Protein AF-A0AAW0K213-F1 (afdb_monomer_lite)

InterPro domains:
  IPR000217 Tubulin [PTHR11588] (33-107)
  IPR002453 Beta tubulin [PR01163] (53-64)
  IPR002453 Beta tubulin [PR01163] (73-91)
  IPR003008 Tubulin/FtsZ, GTPase domain [PF00091] (4-107)
  IPR003008 Tubulin/FtsZ, GTPase domain [SM00864] (2-154)
  IPR036525 Tubulin/FtsZ, GTPase domain superfamily [G3DSA:3.40.50.1440] (1-109)
  IPR036525 Tubulin/FtsZ, GTPase domain superfamily [G3DSA:3.40.50.1440] (110-154)
  IPR036525 Tubulin/FtsZ, GTPase domain superfamily [SSF52490] (1-154)

Sequence (154 aa):
MRETVYIQAGQYGNQIDAKFWEVISGEHSIDPTEPGTMDSVRSGPFDQIFRLDNFVLGQSGAGNNWGKGHYTEGAELIDSVLDVVRKEAESCDCLQGFELTHFLGGGLCMVPSPKVSGTVAEPYNATLSVHPSIQLFEKTDETYCIDNEALYDI

Structure (mmCIF, N/CA/C/O backbone):
data_AF-A0AAW0K213-F1
#
_entry.id   AF-A0AAW0K213-F1
#
loop_
_atom_site.group_PDB
_atom_site.id
_atom_site.type_symbol
_atom_site.label_atom_id
_atom_site.label_alt_id
_atom_site.label_comp_id
_atom_site.label_asym_id
_atom_site.label_entity_id
_atom_site.label_seq_id
_atom_site.pdbx_PDB_ins_code
_atom_site.Cartn_x
_atom_site.Cartn_y
_atom_site.Cartn_z
_atom_site.occupancy
_atom_site.B_iso_or_equiv
_atom_site.auth_seq_id
_atom_site.auth_comp_id
_atom_site.auth_asym_id
_atom_site.auth_atom_id
_atom_site.pdbx_PDB_model_num
ATOM 1 N N . MET A 1 1 ? -12.937 -5.127 20.761 1.00 74.25 1 MET A N 1
ATOM 2 C CA . MET A 1 1 ? -13.713 -6.017 19.872 1.00 74.25 1 MET A CA 1
ATOM 3 C C . MET A 1 1 ? -12.668 -6.909 19.219 1.00 74.25 1 MET A C 1
ATOM 5 O O . MET A 1 1 ? -11.785 -7.313 19.959 1.00 74.25 1 MET A O 1
ATOM 9 N N . ARG A 1 2 ? -12.722 -7.267 17.939 1.00 88.50 2 ARG A N 1
ATOM 10 C CA . ARG A 1 2 ? -11.541 -7.750 17.210 1.00 88.50 2 ARG A CA 1
ATOM 11 C C . ARG A 1 2 ? -11.411 -6.847 15.999 1.00 88.50 2 ARG A C 1
ATOM 13 O O . ARG A 1 2 ? -12.329 -6.821 15.186 1.00 88.50 2 ARG A O 1
ATOM 20 N N . GLU A 1 3 ? -10.346 -6.065 15.943 1.00 91.38 3 GLU A N 1
ATOM 21 C CA . GLU A 1 3 ? -10.195 -4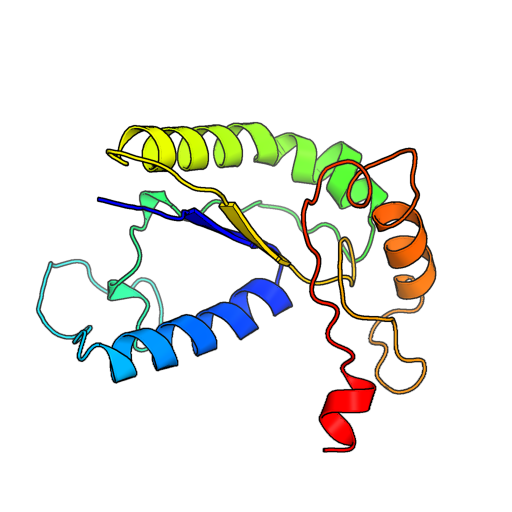.982 14.977 1.00 91.38 3 GLU A CA 1
ATOM 22 C C . GLU A 1 3 ? -9.043 -5.268 14.002 1.00 91.38 3 GLU A C 1
ATOM 24 O O . GLU A 1 3 ? -8.022 -5.844 14.381 1.00 91.38 3 GLU A O 1
ATOM 29 N N . THR A 1 4 ? -9.208 -4.864 12.741 1.00 91.19 4 THR A N 1
ATOM 30 C CA . THR A 1 4 ? -8.179 -4.942 11.690 1.00 91.19 4 THR A CA 1
ATOM 31 C C . THR A 1 4 ? -8.025 -3.563 11.066 1.00 91.19 4 THR A C 1
ATOM 33 O O . THR A 1 4 ? -9.025 -2.905 10.779 1.00 91.19 4 THR A O 1
ATOM 36 N N . VAL A 1 5 ? -6.783 -3.119 10.868 1.00 90.38 5 VAL A N 1
ATOM 37 C CA . VAL A 1 5 ? -6.479 -1.820 10.252 1.00 90.38 5 VAL A CA 1
ATOM 38 C C . VAL A 1 5 ? -6.125 -2.030 8.780 1.00 90.38 5 VAL A C 1
ATOM 40 O O . VAL A 1 5 ? -5.193 -2.769 8.469 1.00 90.38 5 VAL A O 1
ATOM 43 N N . TYR A 1 6 ? -6.856 -1.361 7.886 1.00 89.12 6 TYR A N 1
ATOM 44 C CA . TYR A 1 6 ? -6.587 -1.356 6.446 1.00 89.12 6 TYR A CA 1
ATOM 45 C C . TYR A 1 6 ? -5.619 -0.234 6.071 1.00 89.12 6 TYR A C 1
ATOM 47 O O . TYR A 1 6 ? -5.811 0.921 6.451 1.00 89.12 6 TYR A O 1
ATOM 55 N N . ILE A 1 7 ? -4.599 -0.570 5.288 1.00 88.00 7 ILE A N 1
ATOM 56 C CA . ILE A 1 7 ? -3.599 0.350 4.750 1.00 88.00 7 ILE A CA 1
ATOM 57 C C . ILE A 1 7 ? -3.663 0.274 3.226 1.00 88.00 7 ILE A C 1
ATOM 59 O O . ILE A 1 7 ? -3.664 -0.807 2.644 1.00 88.00 7 ILE A O 1
ATOM 63 N N . GLN A 1 8 ? -3.689 1.437 2.581 1.00 84.56 8 GLN A N 1
ATOM 64 C CA . GLN A 1 8 ? -3.838 1.564 1.133 1.00 84.56 8 GLN A CA 1
ATOM 65 C C . GLN A 1 8 ? -2.634 2.311 0.578 1.00 84.56 8 GLN A C 1
ATOM 67 O O . GLN A 1 8 ? -2.241 3.350 1.119 1.00 84.56 8 GLN A O 1
ATOM 72 N N . ALA A 1 9 ? -2.023 1.789 -0.483 1.00 81.44 9 ALA A N 1
ATOM 73 C CA . ALA A 1 9 ? -0.874 2.437 -1.097 1.00 81.44 9 ALA A CA 1
ATOM 74 C C . ALA A 1 9 ? -0.888 2.377 -2.629 1.00 81.44 9 ALA A C 1
ATOM 76 O O . ALA A 1 9 ? -1.050 1.334 -3.265 1.00 81.44 9 ALA A O 1
ATOM 77 N N . GLY A 1 10 ? -0.582 3.526 -3.234 1.00 79.00 10 GLY A N 1
ATOM 78 C CA . GLY A 1 10 ? -0.417 3.668 -4.676 1.00 79.00 10 GLY A CA 1
ATOM 79 C C . GLY A 1 10 ? -1.728 3.869 -5.436 1.00 79.00 10 GLY A C 1
ATOM 80 O O . GLY A 1 10 ? -2.825 3.673 -4.927 1.00 79.00 10 GLY A O 1
ATOM 81 N N . GLN A 1 11 ? -1.602 4.284 -6.698 1.00 76.38 11 GLN A N 1
ATOM 82 C CA . GLN A 1 11 ? -2.740 4.717 -7.513 1.00 76.38 11 GLN A CA 1
ATOM 83 C C . GLN A 1 11 ? -3.802 3.626 -7.689 1.00 76.38 11 GLN A C 1
ATOM 85 O O . GLN A 1 11 ? -4.982 3.883 -7.477 1.00 76.38 11 GLN A O 1
ATOM 90 N N . TYR A 1 12 ? -3.393 2.423 -8.091 1.00 75.62 12 TYR A N 1
ATOM 91 C CA . TYR A 1 12 ? -4.337 1.339 -8.363 1.00 75.62 12 TYR A CA 1
ATOM 92 C C . TYR A 1 12 ? -4.854 0.680 -7.079 1.00 75.62 12 TYR A C 1
ATOM 94 O O . TYR A 1 12 ? -6.017 0.299 -7.052 1.00 75.62 12 TYR A O 1
ATOM 102 N N . GLY A 1 13 ? -4.039 0.606 -6.015 1.00 73.12 13 GLY A N 1
ATOM 103 C CA . GLY A 1 13 ? -4.493 0.135 -4.700 1.00 73.12 13 GLY A CA 1
ATOM 104 C C . GLY A 1 13 ? -5.648 0.994 -4.190 1.00 73.12 13 GLY A C 1
ATOM 105 O O . GLY A 1 13 ? -6.743 0.490 -3.972 1.00 73.12 13 GLY A O 1
ATOM 106 N N . ASN A 1 14 ? -5.459 2.317 -4.200 1.00 79.56 14 ASN A N 1
ATOM 107 C CA . ASN A 1 14 ? -6.498 3.266 -3.801 1.00 79.56 14 ASN A CA 1
ATOM 108 C C . ASN A 1 14 ? -7.776 3.163 -4.662 1.00 79.56 14 ASN A C 1
ATOM 110 O O . ASN A 1 14 ? -8.874 3.381 -4.162 1.00 79.56 14 ASN A O 1
ATOM 114 N N . GLN A 1 15 ? -7.666 2.846 -5.960 1.00 78.56 15 GLN A N 1
ATOM 115 C CA . GLN A 1 15 ? -8.837 2.680 -6.836 1.00 78.56 15 GLN A CA 1
ATOM 116 C C . GLN A 1 15 ? -9.624 1.400 -6.541 1.00 78.56 15 GLN A C 1
ATOM 118 O O . GLN A 1 15 ? -10.855 1.432 -6.540 1.00 78.56 15 GLN A O 1
ATOM 123 N N . ILE A 1 16 ? -8.924 0.286 -6.311 1.00 80.44 16 ILE A N 1
ATOM 124 C CA . ILE A 1 16 ? -9.544 -0.986 -5.923 1.00 80.44 16 ILE A CA 1
ATOM 125 C C . ILE A 1 16 ? -10.234 -0.811 -4.575 1.00 80.44 16 ILE A C 1
ATOM 127 O O . ILE A 1 16 ? -11.411 -1.145 -4.436 1.00 80.44 16 ILE A O 1
ATOM 131 N N . ASP A 1 17 ? -9.543 -0.202 -3.617 1.00 80.38 17 ASP A N 1
ATOM 132 C CA . ASP A 1 17 ? -10.083 -0.031 -2.280 1.00 80.38 17 ASP A CA 1
ATOM 133 C C . ASP A 1 17 ? -11.272 0.930 -2.230 1.00 80.38 17 ASP A C 1
ATOM 135 O O . ASP A 1 17 ? -12.203 0.720 -1.456 1.00 80.38 17 ASP A O 1
ATOM 139 N N . ALA A 1 18 ? -11.298 1.962 -3.078 1.00 80.88 18 ALA A N 1
ATOM 140 C CA . ALA A 1 18 ? -12.467 2.830 -3.194 1.00 80.88 18 ALA A CA 1
ATOM 141 C C . ALA A 1 18 ? -13.729 2.028 -3.563 1.00 80.88 18 ALA A C 1
ATOM 143 O O . ALA A 1 18 ? -14.811 2.296 -3.041 1.00 80.88 18 ALA A O 1
ATOM 144 N N . LYS A 1 19 ? -13.592 1.013 -4.428 1.00 81.50 19 LYS A N 1
ATOM 145 C CA . LYS A 1 19 ? -14.689 0.099 -4.778 1.00 81.50 19 LYS A CA 1
ATOM 146 C C . LYS A 1 19 ? -14.972 -0.935 -3.700 1.00 81.50 19 LYS A C 1
ATOM 148 O O . LYS A 1 19 ? -16.137 -1.229 -3.452 1.00 81.50 19 LYS A O 1
ATOM 153 N N . PHE A 1 20 ? -13.943 -1.444 -3.037 1.00 84.81 20 PHE A N 1
ATOM 154 C CA . PHE A 1 20 ? -14.097 -2.342 -1.898 1.00 84.81 20 PHE A CA 1
ATOM 155 C C . PHE A 1 20 ? -14.941 -1.707 -0.783 1.00 84.81 20 PHE A C 1
ATOM 157 O O . PHE A 1 20 ? -15.933 -2.291 -0.348 1.00 84.81 20 PHE A O 1
ATOM 164 N N . TRP A 1 21 ? -14.614 -0.477 -0.383 1.00 82.56 21 TRP A N 1
ATOM 165 C CA . TRP A 1 21 ? -15.351 0.232 0.662 1.00 82.56 21 TRP A CA 1
ATOM 166 C C . TRP A 1 21 ? -16.769 0.620 0.247 1.00 82.56 21 TRP A C 1
ATOM 168 O O . TRP A 1 21 ? -17.664 0.600 1.089 1.00 82.56 21 TRP A O 1
ATOM 178 N N . GLU A 1 22 ? -17.008 0.916 -1.033 1.00 81.19 22 GLU A N 1
ATOM 179 C CA . GLU A 1 22 ? -18.361 1.102 -1.578 1.00 81.19 22 GLU A CA 1
ATOM 180 C C . GLU A 1 22 ? -19.212 -0.169 -1.409 1.00 81.19 22 GLU A C 1
ATOM 182 O O . GLU A 1 22 ? -20.347 -0.094 -0.935 1.00 81.19 22 GLU A O 1
ATOM 187 N N . VAL A 1 23 ? -18.654 -1.342 -1.728 1.00 83.88 23 VAL A N 1
ATOM 188 C CA . VAL A 1 23 ? -19.353 -2.630 -1.586 1.00 83.88 23 VAL A CA 1
ATOM 189 C C . VAL A 1 23 ? -19.617 -2.954 -0.117 1.00 83.88 23 VAL A C 1
ATOM 191 O O . VAL A 1 23 ? -20.763 -3.214 0.243 1.00 83.88 23 VAL A O 1
ATOM 194 N N . ILE A 1 24 ? -18.600 -2.867 0.747 1.00 83.31 24 ILE A N 1
ATOM 195 C CA . ILE A 1 24 ? -18.751 -3.159 2.182 1.00 83.31 24 ILE A CA 1
ATOM 196 C C . ILE A 1 24 ? -19.759 -2.225 2.847 1.00 83.31 24 ILE A C 1
ATOM 198 O O . ILE A 1 24 ? -20.585 -2.686 3.639 1.00 83.31 24 ILE A O 1
ATOM 202 N N . SER A 1 25 ? -19.711 -0.929 2.526 1.00 81.31 25 SER A N 1
ATOM 203 C CA . SER A 1 25 ? -20.659 0.047 3.071 1.00 81.31 25 SER A CA 1
ATOM 204 C C . SER A 1 25 ? -22.088 -0.302 2.659 1.00 81.31 25 SER A C 1
ATOM 206 O O . SER A 1 25 ? -22.990 -0.281 3.496 1.00 81.31 25 SER A O 1
ATOM 208 N N . GLY A 1 26 ? -22.289 -0.712 1.402 1.00 79.56 26 GLY A N 1
ATOM 209 C CA . GLY A 1 26 ? -23.574 -1.208 0.913 1.00 79.56 26 GLY A CA 1
ATOM 210 C C . GLY A 1 26 ? -24.048 -2.478 1.629 1.00 79.56 26 GLY A C 1
ATOM 211 O O . GLY A 1 26 ? -25.201 -2.544 2.052 1.00 79.56 26 GLY A O 1
ATOM 212 N N . GLU A 1 27 ? -23.169 -3.465 1.819 1.00 83.38 27 GLU A N 1
ATOM 213 C CA . GLU A 1 27 ? -23.491 -4.727 2.507 1.00 83.38 27 GLU A CA 1
ATOM 214 C C . GLU A 1 27 ? -23.904 -4.515 3.967 1.00 83.38 27 GLU A C 1
ATOM 216 O O . GLU A 1 27 ? -24.823 -5.170 4.462 1.00 83.38 27 GLU A O 1
ATOM 221 N N . HIS A 1 28 ? -23.261 -3.566 4.647 1.00 80.94 28 HIS A N 1
ATOM 222 C CA . HIS A 1 28 ? -23.508 -3.269 6.057 1.00 80.94 28 HIS A CA 1
ATOM 223 C C . HIS A 1 28 ? -24.533 -2.149 6.268 1.00 80.94 28 HIS A C 1
ATOM 225 O O . HIS A 1 28 ? -24.796 -1.776 7.410 1.00 80.94 28 HIS A O 1
ATOM 231 N N . SER A 1 29 ? -25.147 -1.639 5.191 1.00 79.25 29 SER A N 1
ATOM 232 C CA . SER A 1 29 ? -26.117 -0.533 5.233 1.00 79.25 29 SER A CA 1
ATOM 233 C C . SER A 1 29 ? -25.568 0.730 5.917 1.00 79.25 29 SER A C 1
ATOM 235 O O . SER A 1 29 ? -26.280 1.407 6.657 1.00 79.25 29 SER A O 1
ATOM 237 N N . ILE A 1 30 ? -24.290 1.036 5.678 1.00 74.88 30 ILE A N 1
ATOM 238 C CA . ILE A 1 30 ? -23.636 2.264 6.133 1.00 74.88 30 ILE A CA 1
ATOM 239 C C . ILE A 1 30 ? -23.969 3.362 5.122 1.00 74.88 30 ILE A C 1
ATOM 241 O O . ILE A 1 30 ? -23.515 3.323 3.978 1.00 74.88 30 ILE A O 1
ATOM 245 N N . ASP A 1 31 ? -24.787 4.327 5.539 1.00 64.56 31 ASP A N 1
ATOM 246 C CA . ASP A 1 31 ? -25.190 5.452 4.698 1.00 64.56 31 ASP A CA 1
ATOM 247 C C . ASP A 1 31 ? -24.161 6.596 4.801 1.00 64.56 31 ASP A C 1
ATOM 249 O O . ASP A 1 31 ? -23.989 7.162 5.884 1.00 64.56 31 ASP A O 1
ATOM 253 N N . PRO A 1 32 ? -23.477 6.975 3.704 1.00 59.84 32 PRO A N 1
ATOM 254 C CA . PRO A 1 32 ? -22.562 8.115 3.696 1.00 59.84 32 PRO A CA 1
ATOM 255 C C . PRO A 1 32 ? -23.279 9.472 3.805 1.00 59.84 32 PRO A C 1
ATOM 257 O O . PRO A 1 32 ? -22.602 10.492 3.890 1.00 59.84 32 PRO A O 1
ATOM 260 N N . THR A 1 33 ? -24.618 9.521 3.756 1.00 54.00 33 THR A N 1
ATOM 261 C CA . THR A 1 33 ? -25.401 10.769 3.719 1.00 54.00 33 THR A CA 1
ATOM 262 C C . THR A 1 33 ? -25.956 11.242 5.067 1.00 54.00 33 THR A C 1
ATOM 264 O O . THR A 1 33 ? -26.621 12.283 5.108 1.00 54.00 33 THR A O 1
ATOM 267 N N . GLU A 1 34 ? -25.640 10.577 6.186 1.00 49.47 34 GLU A N 1
ATOM 268 C CA . GLU A 1 34 ? -25.935 11.142 7.510 1.00 49.47 34 GLU A CA 1
ATOM 269 C C . GLU A 1 34 ? -24.867 12.178 7.933 1.00 49.47 34 GLU A C 1
ATOM 271 O O . GLU A 1 34 ? -23.672 11.880 7.932 1.00 49.47 34 GLU A O 1
ATOM 276 N N . PRO A 1 35 ? -25.239 13.428 8.282 1.00 46.97 35 PRO A N 1
ATOM 277 C CA . PRO A 1 35 ? -24.328 14.561 8.169 1.00 46.97 35 PRO A CA 1
ATOM 278 C C . PRO A 1 35 ? -23.491 14.763 9.436 1.00 46.97 35 PRO A C 1
ATOM 280 O O . PRO A 1 35 ? -23.997 15.196 10.473 1.00 46.97 35 PRO A O 1
ATOM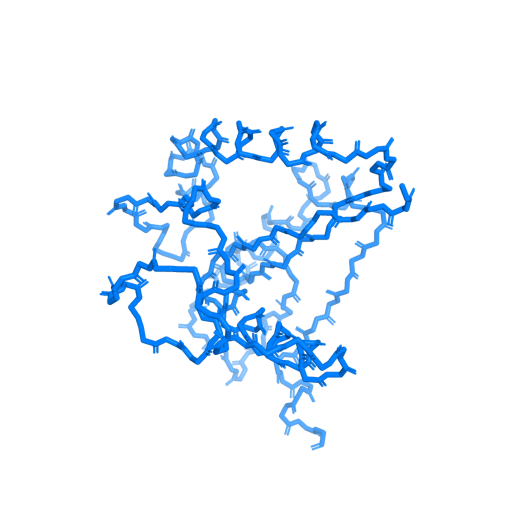 283 N N . GLY A 1 36 ? -22.180 14.571 9.314 1.00 40.50 36 GLY A N 1
ATOM 284 C CA . GLY A 1 36 ? -21.173 15.289 10.090 1.00 40.50 36 GLY A CA 1
ATOM 285 C C . GLY A 1 36 ? -20.460 16.267 9.161 1.00 40.50 36 GLY A C 1
ATOM 286 O O . GLY A 1 36 ? -19.624 15.864 8.366 1.00 40.50 36 GLY A O 1
ATOM 287 N N . THR A 1 37 ? -20.842 17.541 9.216 1.00 47.31 37 THR A N 1
ATOM 288 C CA . THR A 1 37 ? -20.337 18.663 8.412 1.00 47.31 37 THR A CA 1
ATOM 289 C C . THR A 1 37 ? -18.845 18.571 8.065 1.00 47.31 37 THR A C 1
ATOM 291 O O . THR A 1 37 ? -18.021 18.732 8.958 1.00 47.31 37 THR A O 1
ATOM 294 N N . MET A 1 38 ? -18.500 18.452 6.777 1.00 40.44 38 MET A N 1
ATOM 295 C CA . MET A 1 38 ? -17.400 19.206 6.158 1.00 40.44 38 MET A CA 1
ATOM 296 C C . MET A 1 38 ? -17.507 19.173 4.626 1.00 40.44 38 MET A C 1
ATOM 298 O O . MET A 1 38 ? -17.363 18.147 3.968 1.00 40.44 38 MET A O 1
ATOM 302 N N . ASP A 1 39 ? -17.798 20.350 4.077 1.00 34.97 39 ASP A N 1
ATOM 303 C CA . ASP A 1 39 ? -17.973 20.630 2.660 1.00 34.97 39 ASP A CA 1
ATOM 304 C C . ASP A 1 39 ? -16.741 20.274 1.804 1.00 34.97 39 ASP A C 1
ATOM 306 O O . ASP A 1 39 ? -15.635 20.769 2.011 1.00 34.97 39 ASP A O 1
ATOM 310 N N . SER A 1 40 ? -17.008 19.549 0.714 1.00 44.53 40 SER A N 1
ATOM 311 C CA . SER A 1 40 ? -16.367 19.744 -0.597 1.00 44.53 40 SER A CA 1
ATOM 312 C C . SER A 1 40 ? -14.866 19.440 -0.757 1.00 44.53 40 SER A C 1
ATOM 314 O O . SER A 1 40 ? -14.177 20.155 -1.496 1.00 44.53 40 SER A O 1
ATOM 316 N N . VAL A 1 41 ? -14.358 18.335 -0.195 1.00 44.38 41 VAL A N 1
ATOM 317 C CA . VAL A 1 41 ? -13.020 17.808 -0.542 1.00 44.38 41 VAL A CA 1
ATOM 318 C C . VAL A 1 41 ? -13.022 16.265 -0.637 1.00 44.38 41 VAL A C 1
ATOM 320 O O . VAL A 1 41 ? -12.838 15.616 0.376 1.00 44.38 41 VAL A O 1
ATOM 323 N N . ARG A 1 42 ? -13.198 15.599 -1.792 1.00 52.22 42 ARG A N 1
ATOM 324 C CA . ARG A 1 42 ? -13.478 16.089 -3.156 1.00 52.22 42 ARG A CA 1
ATOM 325 C C . ARG A 1 42 ? -13.832 14.907 -4.100 1.00 52.22 42 ARG A C 1
ATOM 327 O O . ARG A 1 42 ? -12.980 14.376 -4.804 1.00 52.22 42 ARG A O 1
ATOM 334 N N . SER A 1 43 ? -15.137 14.644 -4.219 1.00 50.72 43 SER A N 1
ATOM 335 C CA . SER A 1 43 ? -15.849 14.001 -5.349 1.00 50.72 43 SER A CA 1
ATOM 336 C C . SER A 1 43 ? -15.836 12.466 -5.536 1.00 50.72 43 SER A C 1
ATOM 338 O O . SER A 1 43 ? -15.891 12.002 -6.674 1.00 50.72 43 SER A O 1
ATOM 340 N N . GLY A 1 44 ? -15.910 11.682 -4.457 1.00 55.59 44 GLY A N 1
ATOM 341 C CA . GLY A 1 44 ? -16.454 10.311 -4.450 1.00 55.59 44 GLY A CA 1
ATOM 342 C C . GLY A 1 44 ? -17.739 10.176 -3.600 1.00 55.59 44 GLY A C 1
ATOM 343 O O . GLY A 1 44 ? -17.902 10.928 -2.639 1.00 55.59 44 GLY A O 1
ATOM 344 N N . PRO A 1 45 ? -18.669 9.243 -3.908 1.00 56.88 45 PRO A N 1
ATOM 345 C CA . PRO A 1 45 ? -19.911 9.055 -3.140 1.00 56.88 45 PRO A CA 1
ATOM 346 C C . PRO A 1 45 ? -19.704 8.558 -1.695 1.00 56.88 45 PRO A C 1
ATOM 348 O O . PRO A 1 45 ? -20.629 8.655 -0.896 1.00 56.88 45 PRO A O 1
ATOM 351 N N . PHE A 1 46 ? -18.503 8.077 -1.347 1.00 60.56 46 PHE A N 1
ATOM 352 C CA . PHE A 1 46 ? -18.169 7.514 -0.029 1.00 60.56 46 PHE A CA 1
ATOM 353 C C . PHE A 1 46 ? -16.990 8.216 0.670 1.00 60.56 46 PHE A C 1
ATOM 355 O O . PHE A 1 46 ? -16.564 7.780 1.736 1.00 60.56 46 PHE A O 1
A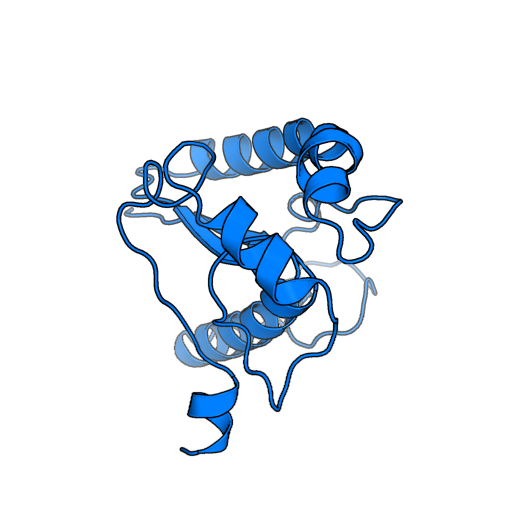TOM 362 N N . ASP A 1 47 ? -16.489 9.334 0.130 1.00 56.50 47 ASP A N 1
ATOM 363 C CA . ASP A 1 47 ? -15.345 10.063 0.713 1.00 56.50 47 ASP A CA 1
ATOM 364 C C . ASP A 1 47 ? -15.636 10.590 2.131 1.00 56.50 47 ASP A C 1
ATOM 366 O O . ASP A 1 47 ? -14.714 10.810 2.910 1.00 56.50 47 ASP A O 1
ATOM 370 N N . GLN A 1 48 ? -16.915 10.768 2.481 1.00 61.25 48 GLN A N 1
ATOM 371 C CA . GLN A 1 48 ? -17.356 11.257 3.795 1.00 61.25 48 GLN A CA 1
ATOM 372 C C . GLN A 1 48 ? -17.208 10.218 4.918 1.00 61.25 48 GLN A C 1
ATOM 374 O O . GLN A 1 48 ? -17.291 10.575 6.089 1.00 61.25 48 GLN A O 1
ATOM 379 N N . ILE A 1 49 ? -16.975 8.944 4.581 1.00 72.50 49 ILE A N 1
ATOM 380 C CA . ILE A 1 49 ? -16.767 7.872 5.567 1.00 72.50 49 ILE A CA 1
ATOM 381 C C . ILE A 1 49 ? -15.338 7.919 6.131 1.00 72.50 49 ILE A C 1
ATOM 383 O O . ILE A 1 49 ? -15.093 7.502 7.265 1.00 72.50 49 ILE A O 1
ATOM 387 N N . PHE A 1 50 ? -14.382 8.449 5.367 1.00 78.69 50 PHE A N 1
ATOM 388 C CA . PHE A 1 50 ? -12.977 8.445 5.755 1.00 78.69 50 PHE A CA 1
ATOM 389 C C . PHE A 1 50 ? -12.602 9.678 6.574 1.00 78.69 50 PHE A C 1
ATOM 391 O O . PHE A 1 50 ? -12.939 10.815 6.241 1.00 78.69 50 PHE A O 1
ATOM 398 N N . ARG A 1 51 ? -11.821 9.463 7.637 1.00 79.56 51 ARG A N 1
ATOM 399 C CA . ARG A 1 51 ? -11.218 10.560 8.399 1.00 79.56 51 ARG A CA 1
ATOM 400 C C . ARG A 1 51 ? -10.123 11.217 7.566 1.00 79.56 51 ARG A C 1
ATOM 402 O O . ARG A 1 51 ? -9.181 10.550 7.145 1.00 79.56 51 ARG A O 1
ATOM 409 N N . LEU A 1 52 ? -10.214 12.536 7.395 1.00 79.44 52 LEU A N 1
ATOM 410 C CA . LEU A 1 52 ? -9.219 13.319 6.654 1.00 79.44 52 LEU A CA 1
ATOM 411 C C . LEU A 1 52 ? -7.807 13.200 7.248 1.00 79.44 52 LEU A C 1
ATOM 413 O O . LEU A 1 52 ? -6.829 13.217 6.506 1.00 79.44 52 LEU A O 1
ATOM 417 N N . ASP A 1 53 ? -7.709 13.005 8.563 1.00 83.75 53 ASP A N 1
ATOM 418 C CA . ASP A 1 53 ? -6.438 12.843 9.279 1.00 83.75 53 ASP A CA 1
ATOM 419 C C . ASP A 1 53 ? -5.667 11.573 8.879 1.00 83.75 53 ASP A C 1
ATOM 421 O O . ASP A 1 53 ? -4.465 11.482 9.131 1.00 83.75 53 ASP A O 1
ATOM 425 N N . ASN A 1 54 ? -6.335 10.613 8.228 1.00 86.44 54 ASN A N 1
ATOM 426 C CA . ASN A 1 54 ? -5.729 9.346 7.824 1.00 86.44 54 ASN A CA 1
ATOM 427 C C . ASN A 1 54 ? -5.107 9.405 6.419 1.00 86.44 54 ASN A C 1
ATOM 429 O O . ASN A 1 54 ? -4.406 8.477 6.016 1.00 86.44 54 ASN A O 1
ATOM 433 N N . PHE A 1 55 ? -5.312 10.496 5.673 1.00 85.69 55 PHE A N 1
ATOM 434 C CA . PHE A 1 55 ? -4.728 10.664 4.346 1.00 85.69 55 PHE A CA 1
ATOM 435 C C . PHE A 1 55 ? -3.312 11.241 4.430 1.00 85.69 55 PHE A C 1
ATOM 437 O O . PHE A 1 55 ? -3.112 12.399 4.795 1.00 85.69 55 PHE A O 1
ATOM 444 N N . VAL A 1 56 ? -2.325 10.454 3.997 1.00 85.00 56 VAL A N 1
ATOM 445 C CA . VAL A 1 56 ? -0.931 10.896 3.846 1.00 85.00 56 VAL A CA 1
ATOM 446 C C . VAL A 1 56 ? -0.592 10.985 2.359 1.00 85.00 56 VAL A C 1
ATOM 448 O O . VAL A 1 56 ? -0.627 9.990 1.639 1.00 85.00 56 VAL A O 1
ATOM 451 N N . LEU A 1 57 ? -0.268 12.191 1.886 1.00 83.88 57 LEU A N 1
ATOM 452 C CA . LEU A 1 57 ? 0.031 12.467 0.480 1.00 83.88 57 LEU A CA 1
ATOM 453 C C . LEU A 1 57 ? 1.437 13.055 0.334 1.00 83.88 57 LEU A C 1
ATOM 455 O O . LEU A 1 57 ? 1.788 14.025 1.004 1.00 83.88 57 LEU A O 1
ATOM 459 N N . GLY A 1 58 ? 2.224 12.493 -0.583 1.00 78.31 58 GLY A N 1
ATOM 460 C CA . GLY A 1 58 ? 3.513 13.054 -0.982 1.00 78.31 58 GLY A CA 1
ATOM 461 C C . GLY A 1 58 ? 3.380 14.161 -2.022 1.00 78.31 58 GLY A C 1
ATOM 462 O O . GLY A 1 58 ? 2.454 14.159 -2.831 1.00 78.31 58 GLY A O 1
ATOM 463 N N . GLN A 1 59 ? 4.338 15.092 -2.042 1.00 75.38 59 GLN A N 1
ATOM 464 C CA . GLN A 1 59 ? 4.401 16.129 -3.083 1.00 75.38 59 GLN A CA 1
ATOM 465 C C . GLN A 1 59 ? 4.984 15.621 -4.408 1.00 75.38 59 GLN A C 1
ATOM 467 O O . GLN A 1 59 ? 4.764 16.228 -5.456 1.00 75.38 59 GLN A O 1
ATOM 472 N N . SER A 1 60 ? 5.725 14.514 -4.370 1.00 76.25 60 SER A N 1
ATOM 473 C CA . SER A 1 60 ? 6.420 13.934 -5.515 1.00 76.25 60 SER A CA 1
ATOM 474 C C . SER A 1 60 ? 6.090 12.446 -5.640 1.00 76.25 60 SER A C 1
ATOM 476 O O . SER A 1 60 ? 5.927 11.725 -4.657 1.00 76.25 60 SER A O 1
ATOM 478 N N . GLY A 1 61 ? 5.933 11.992 -6.883 1.00 74.38 61 GLY A N 1
ATOM 479 C CA . GLY A 1 61 ? 5.633 10.600 -7.201 1.00 74.38 61 GLY A CA 1
ATOM 480 C C . GLY A 1 61 ? 6.896 9.754 -7.377 1.00 74.38 61 GLY A C 1
ATOM 481 O O . GLY A 1 61 ? 7.943 10.235 -7.825 1.00 74.38 61 GLY A O 1
ATOM 482 N N . ALA A 1 62 ? 6.775 8.450 -7.119 1.00 74.75 62 ALA A N 1
ATOM 483 C CA . ALA A 1 62 ? 7.851 7.480 -7.345 1.00 74.75 62 ALA A CA 1
ATOM 484 C C . ALA A 1 62 ? 8.179 7.261 -8.839 1.00 74.75 62 ALA A C 1
ATOM 486 O O . ALA A 1 62 ? 9.255 6.766 -9.164 1.00 74.75 62 ALA A O 1
ATOM 487 N N . GLY A 1 63 ? 7.282 7.636 -9.761 1.00 79.88 63 GLY A N 1
ATOM 488 C CA . GLY A 1 63 ? 7.542 7.611 -11.207 1.00 79.88 63 GLY A CA 1
ATOM 489 C C . GLY A 1 63 ? 7.855 6.218 -11.764 1.00 79.88 63 GLY A C 1
ATOM 490 O O . GLY A 1 63 ? 8.770 6.082 -12.571 1.00 79.88 63 GLY A O 1
ATOM 491 N N . ASN A 1 64 ? 7.132 5.186 -11.313 1.00 75.19 64 ASN A N 1
ATOM 492 C CA . ASN A 1 64 ? 7.349 3.777 -11.682 1.00 75.19 64 ASN A CA 1
ATOM 493 C C . ASN A 1 64 ? 8.772 3.260 -11.395 1.00 75.19 64 ASN A C 1
ATOM 495 O O . ASN A 1 64 ? 9.249 2.338 -12.057 1.00 75.19 64 ASN A O 1
ATOM 499 N N . ASN A 1 65 ? 9.456 3.844 -10.408 1.00 76.62 65 ASN A N 1
ATOM 500 C CA . ASN A 1 65 ? 10.787 3.434 -9.980 1.00 76.62 65 ASN A CA 1
ATOM 501 C C . ASN A 1 65 ? 10.752 2.967 -8.521 1.00 76.62 65 ASN A C 1
ATOM 503 O O . ASN A 1 65 ? 10.569 3.774 -7.606 1.00 76.62 65 ASN A O 1
ATOM 507 N N . TRP A 1 66 ? 10.975 1.666 -8.313 1.00 79.06 66 TRP A N 1
ATOM 508 C CA . TRP A 1 66 ? 11.009 1.069 -6.979 1.00 79.06 66 TRP A CA 1
ATOM 509 C C . TRP A 1 66 ? 12.063 1.712 -6.070 1.00 79.06 66 TRP A C 1
ATOM 511 O O . TRP A 1 66 ? 11.764 2.043 -4.929 1.00 79.06 66 TRP A O 1
ATOM 521 N N . GLY A 1 67 ? 13.274 1.970 -6.573 1.00 76.50 67 GLY A N 1
ATOM 522 C CA . GLY A 1 67 ? 14.354 2.563 -5.777 1.00 76.50 67 GLY A CA 1
ATOM 523 C C . GLY A 1 67 ? 14.030 3.979 -5.302 1.00 76.50 67 GLY A C 1
ATOM 524 O O . GLY A 1 67 ? 14.325 4.324 -4.161 1.00 76.50 67 GLY A O 1
ATOM 525 N N . LYS A 1 68 ? 13.358 4.775 -6.143 1.00 80.44 68 LYS A N 1
ATOM 526 C CA . LYS A 1 68 ? 12.879 6.113 -5.769 1.00 80.44 68 LYS A CA 1
ATOM 527 C C . LYS A 1 68 ? 11.773 6.032 -4.711 1.00 80.44 68 LYS A C 1
ATOM 529 O O . LYS A 1 68 ? 11.774 6.798 -3.753 1.00 80.44 68 LYS A O 1
ATOM 534 N N . GLY A 1 69 ? 10.846 5.087 -4.866 1.00 79.94 69 GLY A N 1
ATOM 535 C CA . GLY A 1 69 ? 9.803 4.834 -3.874 1.00 79.94 69 GLY A CA 1
ATOM 536 C C . GLY A 1 69 ? 10.374 4.367 -2.534 1.00 79.94 69 GLY A C 1
ATOM 537 O O . GLY A 1 69 ? 9.980 4.881 -1.499 1.00 79.94 69 GLY A O 1
ATOM 538 N N . HIS A 1 70 ? 11.330 3.442 -2.543 1.00 81.50 70 HIS A N 1
ATOM 539 C CA . HIS A 1 70 ? 11.825 2.805 -1.328 1.00 81.50 70 HIS A CA 1
ATOM 540 C C . HIS A 1 70 ? 12.874 3.633 -0.573 1.00 81.50 70 HIS A C 1
ATOM 542 O O . HIS A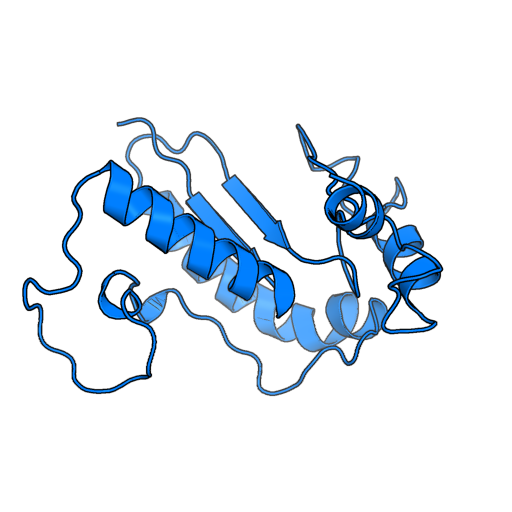 1 70 ? 12.809 3.733 0.648 1.00 81.50 70 HIS A O 1
ATOM 548 N N . TYR A 1 71 ? 13.841 4.224 -1.283 1.00 80.81 71 TYR A N 1
ATOM 549 C CA . TYR A 1 71 ? 14.999 4.863 -0.649 1.00 80.81 71 TYR A CA 1
ATOM 550 C C . TYR A 1 71 ? 14.909 6.385 -0.542 1.00 80.81 71 TYR A C 1
ATOM 552 O O . TYR A 1 71 ? 15.640 6.954 0.264 1.00 80.81 71 TYR A O 1
ATOM 560 N N . THR A 1 72 ? 14.077 7.052 -1.348 1.00 84.56 72 THR A N 1
ATOM 561 C CA . THR A 1 72 ? 14.018 8.523 -1.363 1.00 84.56 72 THR A CA 1
ATOM 562 C C . THR A 1 72 ? 12.631 9.044 -0.998 1.00 84.56 72 THR A C 1
ATOM 564 O O . THR A 1 72 ? 12.422 9.472 0.125 1.00 84.56 72 THR A O 1
ATOM 567 N N . GLU A 1 73 ? 11.654 8.952 -1.897 1.00 82.94 73 GLU A N 1
ATOM 568 C CA . GLU A 1 73 ? 10.355 9.629 -1.742 1.00 82.94 73 GLU A CA 1
ATOM 569 C C . GLU A 1 73 ? 9.495 8.962 -0.663 1.00 82.94 73 GLU A C 1
ATOM 571 O O . GLU A 1 73 ? 8.888 9.632 0.164 1.00 82.94 73 GLU A O 1
ATOM 576 N N . GLY A 1 74 ? 9.462 7.625 -0.622 1.00 79.88 74 GLY A N 1
ATOM 577 C CA . GLY A 1 74 ? 8.739 6.912 0.433 1.00 79.88 74 GLY A CA 1
ATOM 578 C C . GLY A 1 74 ? 9.450 6.976 1.782 1.00 79.88 74 GLY A C 1
ATOM 579 O O . GLY A 1 74 ? 8.779 6.944 2.808 1.00 79.88 74 GLY A O 1
ATOM 580 N N . ALA A 1 75 ? 10.777 7.139 1.796 1.00 84.94 75 ALA A N 1
ATOM 581 C CA . ALA A 1 75 ? 11.532 7.338 3.031 1.00 84.94 75 ALA A CA 1
ATOM 582 C C . ALA A 1 75 ? 11.224 8.695 3.689 1.00 84.94 75 ALA A C 1
ATOM 584 O O . ALA A 1 75 ? 11.296 8.805 4.906 1.00 84.94 75 ALA A O 1
ATOM 585 N N . GLU A 1 76 ? 10.827 9.707 2.913 1.00 87.50 76 GLU A N 1
ATOM 586 C CA . GLU A 1 76 ? 10.362 10.993 3.454 1.00 87.50 76 GLU A CA 1
ATOM 587 C C . GLU A 1 76 ? 8.933 10.919 4.024 1.00 87.50 76 GLU A C 1
ATOM 589 O O . GLU A 1 76 ? 8.576 11.705 4.899 1.00 87.50 76 GLU A O 1
ATOM 594 N N . LEU A 1 77 ? 8.110 9.972 3.554 1.00 86.88 77 LEU A N 1
ATOM 595 C CA . LEU A 1 77 ? 6.699 9.845 3.949 1.00 86.88 77 LEU A CA 1
ATOM 596 C C . LEU A 1 77 ? 6.452 8.806 5.047 1.00 86.88 77 LEU A C 1
ATOM 598 O O . LEU A 1 77 ? 5.437 8.888 5.741 1.00 86.88 77 LEU A O 1
ATOM 602 N N . ILE A 1 78 ? 7.352 7.832 5.208 1.00 87.50 78 ILE A N 1
ATOM 603 C CA . ILE A 1 78 ? 7.137 6.669 6.076 1.00 87.50 78 ILE A CA 1
ATOM 604 C C . ILE A 1 78 ? 6.866 7.053 7.531 1.00 87.50 78 ILE A C 1
ATOM 606 O O . ILE A 1 78 ? 5.972 6.473 8.138 1.00 87.50 78 ILE A O 1
ATOM 610 N N . ASP A 1 79 ? 7.554 8.060 8.072 1.00 91.62 79 ASP A N 1
ATOM 611 C CA . ASP A 1 79 ? 7.362 8.483 9.464 1.00 91.62 79 ASP A CA 1
ATOM 612 C C . ASP A 1 79 ? 5.942 9.021 9.696 1.00 91.62 79 ASP A C 1
ATOM 614 O O . ASP A 1 79 ? 5.294 8.676 10.682 1.00 91.62 79 ASP A O 1
ATOM 618 N N . SER A 1 80 ? 5.408 9.784 8.735 1.00 90.25 80 SER A N 1
ATOM 619 C CA . SER A 1 80 ? 4.031 10.293 8.803 1.00 90.25 80 SER A CA 1
ATOM 620 C C . SER A 1 80 ? 3.005 9.163 8.713 1.00 90.25 80 SER A C 1
ATOM 622 O O . SER A 1 80 ? 2.031 9.150 9.464 1.00 90.25 80 SER A O 1
ATOM 624 N N . VAL A 1 81 ? 3.234 8.188 7.824 1.00 89.81 81 VAL A N 1
ATOM 625 C CA . VAL A 1 81 ? 2.371 7.003 7.698 1.00 89.81 81 VAL A CA 1
ATOM 626 C C . VAL A 1 81 ? 2.396 6.179 8.986 1.00 89.81 81 VAL A C 1
ATOM 628 O O . VAL A 1 81 ? 1.342 5.805 9.493 1.00 89.81 81 VAL A O 1
ATOM 631 N N . LEU A 1 82 ? 3.580 5.929 9.549 1.00 91.75 82 LEU A N 1
ATOM 632 C CA . LEU A 1 82 ? 3.735 5.161 10.784 1.00 91.75 82 LEU A CA 1
ATOM 633 C C . LEU A 1 82 ? 3.062 5.839 11.977 1.00 91.75 82 LEU A C 1
ATOM 635 O O . LEU A 1 82 ? 2.485 5.146 12.814 1.00 91.75 82 LEU A O 1
ATOM 639 N N . ASP A 1 83 ? 3.095 7.167 12.057 1.00 94.06 83 ASP A N 1
ATOM 640 C CA . ASP A 1 83 ? 2.415 7.901 13.122 1.00 94.06 83 ASP A CA 1
ATOM 641 C C . ASP A 1 83 ? 0.886 7.811 13.015 1.00 94.06 83 ASP A C 1
ATOM 643 O O . ASP A 1 83 ? 0.213 7.669 14.037 1.00 94.06 83 ASP A O 1
ATOM 647 N N . VAL A 1 84 ? 0.323 7.844 11.803 1.00 93.12 84 VAL A N 1
ATOM 648 C CA . VAL A 1 84 ? -1.120 7.628 11.578 1.00 93.12 84 VAL A CA 1
ATOM 649 C C . VAL A 1 84 ? -1.511 6.192 11.925 1.00 93.12 84 VAL A C 1
ATOM 651 O O . VAL A 1 84 ? -2.433 5.978 12.711 1.00 93.12 84 VAL A O 1
ATOM 654 N N . VAL A 1 85 ? -0.769 5.205 11.413 1.00 92.69 85 VAL A N 1
ATOM 655 C CA . VAL A 1 85 ? -1.017 3.782 11.693 1.00 92.69 85 VAL A CA 1
ATOM 656 C C . VAL A 1 85 ? -0.920 3.497 13.191 1.00 92.69 85 VAL A C 1
ATOM 658 O O . VAL A 1 85 ? -1.744 2.757 13.725 1.00 92.69 85 VAL A O 1
ATOM 661 N N . ARG A 1 86 ? 0.037 4.116 13.897 1.00 94.19 86 ARG A N 1
ATOM 662 C CA . ARG A 1 86 ? 0.155 3.994 15.355 1.00 94.19 86 ARG A CA 1
ATOM 663 C C . ARG A 1 86 ? -1.094 4.513 16.064 1.00 94.19 86 ARG A C 1
ATOM 665 O O . ARG A 1 86 ? -1.601 3.816 16.933 1.00 94.19 86 ARG A O 1
ATOM 672 N N . LYS A 1 87 ? -1.602 5.692 15.696 1.00 93.75 87 LYS A N 1
ATOM 673 C CA . LYS A 1 87 ? -2.810 6.266 16.318 1.00 93.75 87 LYS A CA 1
ATOM 674 C C . LYS A 1 87 ? -4.035 5.373 16.127 1.00 93.75 87 LYS A C 1
ATOM 676 O O . LYS A 1 87 ? -4.782 5.162 17.077 1.00 93.75 87 LYS A O 1
ATOM 681 N N . GLU A 1 88 ? -4.227 4.828 14.929 1.00 91.75 88 GLU A N 1
ATOM 682 C CA . GLU A 1 88 ? -5.353 3.927 14.652 1.00 91.75 88 GLU A CA 1
ATOM 683 C C . GLU A 1 88 ? -5.187 2.573 15.364 1.00 91.75 88 GLU A C 1
ATOM 685 O O . GLU A 1 88 ? -6.149 2.037 15.911 1.00 91.75 88 GLU A O 1
ATOM 690 N N . ALA A 1 89 ? -3.957 2.059 15.468 1.00 92.25 89 ALA A N 1
ATOM 691 C CA . ALA A 1 89 ? -3.658 0.864 16.256 1.00 92.25 89 ALA A CA 1
ATOM 692 C C . ALA A 1 89 ? -3.911 1.071 17.762 1.00 92.25 89 ALA A C 1
ATOM 694 O O . ALA A 1 89 ? -4.482 0.198 18.409 1.00 92.25 89 ALA A O 1
ATOM 695 N N . GLU A 1 90 ? -3.524 2.223 18.318 1.00 93.69 90 GLU A N 1
ATOM 696 C CA . GLU A 1 90 ? -3.775 2.590 19.721 1.00 93.69 90 GLU A CA 1
ATOM 697 C C . GLU A 1 90 ? -5.262 2.844 20.011 1.00 93.69 90 GLU A C 1
ATOM 699 O O . GLU A 1 90 ? -5.702 2.681 21.148 1.00 93.69 90 GLU A O 1
ATOM 704 N N . SER A 1 91 ? -6.046 3.213 18.994 1.00 91.62 91 SER A N 1
ATOM 705 C CA . SER A 1 91 ? -7.500 3.357 19.104 1.00 91.62 91 SER A CA 1
ATOM 706 C C . SER A 1 91 ? -8.244 2.014 19.145 1.00 91.62 91 SER A C 1
ATOM 708 O O . SER A 1 91 ? -9.447 2.010 19.413 1.00 91.62 91 SER A O 1
ATOM 710 N N . CYS A 1 92 ? -7.579 0.892 18.852 1.00 91.25 92 CYS A N 1
ATOM 711 C CA . CYS A 1 92 ? -8.186 -0.437 18.865 1.00 91.25 92 CYS A CA 1
ATOM 712 C C . CYS A 1 92 ? -8.101 -1.077 20.259 1.00 91.25 92 CYS A C 1
ATOM 714 O O . CYS A 1 92 ? -7.035 -1.102 20.871 1.00 91.25 92 CYS A O 1
ATOM 716 N N . ASP A 1 93 ? -9.187 -1.704 20.724 1.00 92.25 93 ASP A N 1
ATOM 717 C CA . ASP A 1 93 ? -9.162 -2.478 21.975 1.00 92.25 93 ASP A CA 1
ATOM 718 C C . ASP A 1 93 ? -8.350 -3.779 21.826 1.00 92.25 93 ASP A C 1
ATOM 720 O O . ASP A 1 93 ? -7.674 -4.214 22.761 1.00 92.25 93 ASP A O 1
ATOM 724 N N . CYS A 1 94 ? -8.451 -4.447 20.667 1.00 92.19 94 CYS A N 1
ATOM 725 C CA . CYS A 1 94 ? -7.735 -5.687 20.371 1.00 92.19 94 CYS A CA 1
ATOM 726 C C . CYS A 1 94 ? -7.407 -5.797 18.871 1.00 92.19 94 CYS A C 1
ATOM 728 O O . CYS A 1 94 ? -8.087 -6.490 18.105 1.00 92.19 94 CYS A O 1
ATOM 730 N N . LEU A 1 95 ? -6.318 -5.135 18.469 1.00 92.88 95 LEU A N 1
ATOM 731 C CA . LEU A 1 95 ? -5.789 -5.213 17.109 1.00 92.88 95 LEU A CA 1
ATOM 732 C C . LEU A 1 95 ? -5.343 -6.642 16.770 1.00 92.88 95 LEU A C 1
ATOM 734 O O . LEU A 1 95 ? -4.507 -7.227 17.462 1.00 92.88 95 LEU A O 1
ATOM 738 N N . GLN A 1 96 ? -5.889 -7.190 15.688 1.00 91.44 96 GLN A N 1
ATOM 739 C CA . GLN A 1 96 ? -5.581 -8.539 15.218 1.00 91.44 96 GLN A CA 1
ATOM 740 C C . GLN A 1 96 ? -4.479 -8.570 14.166 1.00 91.44 96 GLN A C 1
ATOM 742 O O . GLN A 1 96 ? -3.723 -9.537 14.100 1.00 91.44 96 GLN A O 1
ATOM 747 N N . GLY A 1 97 ? -4.412 -7.533 13.336 1.00 91.88 97 GLY A N 1
ATOM 748 C CA . GLY A 1 97 ? -3.498 -7.476 12.211 1.00 91.88 97 GLY A CA 1
ATOM 749 C C . GLY A 1 97 ? -3.740 -6.259 11.332 1.00 91.88 97 GLY A C 1
ATOM 750 O O . GLY A 1 97 ? -4.611 -5.424 11.601 1.00 91.88 97 GLY A O 1
ATOM 751 N N . PHE A 1 98 ? -2.937 -6.189 10.278 1.00 91.62 98 PHE A N 1
ATOM 752 C CA . PHE A 1 98 ? -3.012 -5.168 9.248 1.00 91.62 98 PHE A CA 1
ATOM 753 C C . PHE A 1 98 ? -3.315 -5.833 7.914 1.00 91.62 98 PHE A C 1
ATOM 755 O O . PHE A 1 98 ? -2.718 -6.860 7.592 1.00 91.62 98 PHE A O 1
ATOM 762 N N . GLU A 1 99 ? -4.190 -5.219 7.132 1.00 89.06 99 GLU A N 1
ATOM 763 C CA . GLU A 1 99 ? -4.389 -5.577 5.732 1.00 89.06 99 GLU A CA 1
ATOM 764 C C . GLU A 1 99 ? -3.816 -4.465 4.859 1.00 89.06 99 GLU A C 1
ATOM 766 O O . GLU A 1 99 ? -4.080 -3.287 5.097 1.00 89.06 99 GLU A O 1
ATOM 771 N N . LEU A 1 100 ? -2.980 -4.826 3.887 1.00 85.06 100 LEU A N 1
ATOM 772 C CA . LEU A 1 100 ? -2.310 -3.876 3.006 1.00 85.06 100 LEU A CA 1
ATOM 773 C C . LEU A 1 100 ? -2.719 -4.142 1.561 1.00 85.06 100 LEU A C 1
ATOM 775 O O . LEU A 1 100 ? -2.305 -5.145 0.977 1.00 85.06 100 LEU A O 1
ATOM 779 N N . THR A 1 101 ? -3.435 -3.195 0.961 1.00 80.00 101 THR A N 1
ATOM 780 C CA . THR A 1 101 ? -3.681 -3.184 -0.481 1.00 80.00 101 THR A CA 1
ATOM 781 C C . THR A 1 101 ? -2.686 -2.248 -1.150 1.00 80.00 101 THR A C 1
ATOM 783 O O . THR A 1 101 ? -2.619 -1.049 -0.866 1.00 80.00 101 THR A O 1
ATOM 786 N N . HIS A 1 102 ? -1.907 -2.779 -2.087 1.00 73.12 102 HIS A N 1
ATOM 787 C CA . HIS A 1 102 ? -1.019 -1.972 -2.912 1.00 73.12 102 HIS A CA 1
ATOM 788 C C . HIS A 1 102 ? -0.853 -2.557 -4.314 1.00 73.12 102 HIS A C 1
ATOM 790 O O . HIS A 1 102 ? -1.258 -3.686 -4.583 1.00 73.12 102 HIS A O 1
ATOM 796 N N . PHE A 1 103 ? -0.319 -1.755 -5.239 1.00 64.06 103 PHE A N 1
ATOM 797 C CA . PHE A 1 103 ? -0.139 -2.166 -6.630 1.00 64.06 103 PHE A CA 1
ATOM 798 C C . PHE A 1 103 ? 1.319 -2.191 -7.087 1.00 64.06 103 PHE A C 1
ATOM 800 O O . PHE A 1 103 ? 2.092 -1.242 -6.915 1.00 64.06 103 PHE A O 1
ATOM 807 N N . LEU A 1 104 ? 1.641 -3.267 -7.809 1.00 59.28 104 LEU A N 1
ATOM 808 C CA . LEU A 1 104 ? 2.995 -3.709 -8.126 1.00 59.28 104 LEU A CA 1
ATOM 809 C C . LEU A 1 104 ? 3.679 -3.148 -9.355 1.00 59.28 104 LEU A C 1
ATOM 811 O O . LEU A 1 104 ? 4.757 -3.614 -9.716 1.00 59.28 104 LEU A O 1
ATOM 815 N N . GLY A 1 105 ? 3.153 -2.078 -9.930 1.00 50.38 105 GLY A N 1
ATOM 816 C CA . GLY A 1 105 ? 4.011 -1.172 -10.684 1.00 50.38 105 GLY A CA 1
ATOM 817 C C . GLY A 1 105 ? 5.209 -0.681 -9.848 1.00 50.38 105 GLY A C 1
ATOM 818 O O . GLY A 1 105 ? 6.146 -0.157 -10.442 1.00 50.38 105 GLY A O 1
ATOM 819 N N . GLY A 1 106 ? 5.206 -0.871 -8.507 1.00 42.53 106 GLY A N 1
ATOM 820 C CA . GLY A 1 106 ? 6.318 -0.601 -7.574 1.00 42.53 106 GLY A CA 1
ATOM 821 C C . GLY A 1 106 ? 6.346 -1.292 -6.176 1.00 42.53 106 GLY A C 1
ATOM 822 O O . GLY A 1 106 ? 7.113 -0.838 -5.341 1.00 42.53 106 GLY A O 1
ATOM 823 N N . GLY A 1 107 ? 5.559 -2.331 -5.867 1.00 32.81 107 GLY A N 1
ATOM 824 C CA . GLY A 1 107 ? 5.569 -3.180 -4.634 1.00 32.81 107 GLY A CA 1
ATOM 825 C C . GLY A 1 107 ? 4.321 -4.094 -4.550 1.00 32.81 107 GLY A C 1
ATOM 826 O O . GLY A 1 107 ? 3.296 -3.551 -4.910 1.00 32.81 107 GLY A O 1
ATOM 827 N N . LEU A 1 108 ? 4.401 -5.405 -4.172 1.00 37.06 108 LEU A N 1
ATOM 828 C CA . LEU A 1 108 ? 3.433 -6.589 -4.282 1.00 37.06 108 LEU A CA 1
ATOM 829 C C . LEU A 1 108 ? 1.884 -6.397 -4.493 1.00 37.06 108 LEU A C 1
ATOM 831 O O . LEU A 1 108 ? 1.357 -5.367 -4.147 1.00 37.06 108 LEU A O 1
ATOM 835 N N . CYS A 1 109 ? 1.026 -7.247 -5.108 1.00 42.38 109 CYS A N 1
ATOM 836 C CA . CYS A 1 109 ? 1.092 -8.459 -5.947 1.00 42.38 109 CYS A CA 1
ATOM 837 C C . CYS A 1 109 ? 0.103 -8.381 -7.153 1.00 42.38 109 CYS A C 1
ATOM 839 O O . CYS A 1 109 ? -1.013 -8.895 -7.095 1.00 42.38 109 CYS A O 1
ATOM 841 N N . MET A 1 110 ? 0.534 -7.781 -8.268 1.00 48.00 110 MET A N 1
ATOM 842 C CA . MET A 1 110 ? 0.024 -8.116 -9.599 1.00 48.00 110 MET A CA 1
ATOM 843 C C . MET A 1 110 ? 1.171 -8.734 -10.374 1.00 48.00 110 MET A C 1
ATOM 845 O O . MET A 1 110 ? 2.229 -8.113 -10.502 1.00 48.00 110 MET A O 1
ATOM 849 N N . VAL A 1 111 ? 1.000 -9.970 -10.834 1.00 54.56 111 VAL A N 1
ATOM 850 C CA . VAL A 1 111 ? 1.987 -10.579 -11.724 1.00 54.56 111 VAL A CA 1
ATOM 851 C C . VAL A 1 111 ? 2.038 -9.700 -12.976 1.00 54.56 111 VAL A C 1
ATOM 853 O O . VAL A 1 111 ? 0.984 -9.405 -13.540 1.00 54.56 111 VAL A O 1
ATOM 856 N N . PRO A 1 112 ? 3.218 -9.206 -13.393 1.00 60.06 112 PRO A N 1
ATOM 857 C CA . PRO A 1 112 ? 3.297 -8.396 -14.595 1.00 60.06 112 PRO A CA 1
ATOM 858 C C . PRO A 1 112 ? 2.820 -9.228 -15.787 1.00 60.06 112 PRO A C 1
ATOM 860 O O . PRO A 1 112 ? 3.466 -10.210 -16.157 1.00 60.06 112 PRO A O 1
ATOM 863 N N . SER A 1 113 ? 1.694 -8.836 -16.385 1.00 63.25 113 SER A N 1
ATOM 864 C CA . SER A 1 113 ? 1.209 -9.448 -17.620 1.00 63.25 113 SER A CA 1
ATOM 865 C C . SER A 1 113 ? 1.890 -8.782 -18.817 1.00 63.25 113 SER A C 1
ATOM 867 O O . SER A 1 113 ? 1.737 -7.572 -19.011 1.00 63.25 113 SER A O 1
ATOM 869 N N . PRO A 1 114 ? 2.565 -9.543 -19.696 1.00 63.75 114 PRO A N 1
ATOM 870 C CA . PRO A 1 114 ? 3.166 -9.001 -20.913 1.00 63.75 114 PRO A CA 1
ATOM 871 C C . PRO A 1 114 ? 2.163 -8.309 -21.848 1.00 63.75 114 PRO A C 1
ATOM 873 O O . PRO A 1 114 ? 2.571 -7.507 -22.685 1.00 63.75 114 PRO A O 1
ATOM 876 N N . LYS A 1 115 ? 0.867 -8.638 -21.743 1.00 63.84 115 LYS A N 1
ATOM 877 C CA . LYS A 1 115 ? -0.188 -8.121 -22.626 1.00 63.84 115 LYS A CA 1
ATOM 878 C C . LYS A 1 115 ? -0.869 -6.863 -22.090 1.00 63.84 115 LYS A C 1
ATOM 880 O O . LYS A 1 115 ? -1.398 -6.091 -22.884 1.00 63.84 115 LYS A O 1
ATOM 885 N N . VAL A 1 116 ? -0.859 -6.664 -20.772 1.00 66.38 116 VAL A N 1
ATOM 886 C CA . VAL A 1 116 ? -1.578 -5.570 -20.087 1.00 66.38 116 VAL A CA 1
ATOM 887 C C . VAL A 1 116 ? -0.610 -4.593 -19.392 1.00 66.38 116 VAL A C 1
ATOM 889 O O . VAL A 1 116 ? -1.032 -3.607 -18.796 1.00 66.38 116 VAL A O 1
ATOM 892 N N . SER A 1 117 ? 0.700 -4.840 -19.482 1.00 66.56 117 SER A N 1
ATOM 893 C CA . SER A 1 117 ? 1.735 -4.014 -18.853 1.00 66.56 117 SER A CA 1
ATOM 894 C C . SER A 1 117 ? 1.691 -2.555 -19.315 1.00 66.56 117 SER A C 1
ATOM 896 O O . SER A 1 117 ? 1.697 -2.260 -20.514 1.00 66.56 117 SER A O 1
ATOM 898 N N . GLY A 1 118 ? 1.692 -1.631 -18.350 1.00 66.38 118 GLY A N 1
ATOM 899 C CA . GLY A 1 118 ? 1.724 -0.188 -18.599 1.00 66.38 118 GLY A CA 1
ATOM 900 C C . GLY A 1 118 ? 3.135 0.405 -18.574 1.00 66.38 118 GLY A C 1
ATOM 901 O O . GLY A 1 118 ? 3.328 1.551 -18.985 1.00 66.38 118 GLY A O 1
ATOM 902 N N . THR A 1 119 ? 4.136 -0.340 -18.086 1.00 69.81 119 THR A N 1
ATOM 903 C CA . THR A 1 119 ? 5.530 0.120 -18.030 1.00 69.81 119 THR A CA 1
ATOM 904 C C . THR A 1 119 ? 6.548 -1.006 -18.197 1.00 69.81 119 THR A C 1
ATOM 906 O O . THR A 1 119 ? 6.465 -2.067 -17.591 1.00 69.81 119 THR A O 1
ATOM 909 N N . VAL A 1 120 ? 7.607 -0.728 -18.961 1.00 76.31 120 VAL A N 1
ATOM 910 C CA . VAL A 1 120 ? 8.724 -1.662 -19.203 1.00 76.31 120 VAL A CA 1
ATOM 911 C C . VAL A 1 120 ? 9.508 -2.028 -17.935 1.00 76.31 120 VAL A C 1
ATOM 913 O O . VAL A 1 120 ? 10.268 -2.993 -17.938 1.00 76.31 120 VAL A O 1
ATOM 916 N N . ALA A 1 121 ? 9.348 -1.254 -16.857 1.00 74.69 121 ALA A N 1
ATOM 917 C CA . ALA A 1 121 ? 10.039 -1.463 -15.587 1.00 74.69 121 ALA A CA 1
ATOM 918 C C . ALA A 1 121 ? 9.313 -2.430 -14.631 1.00 74.69 121 ALA A C 1
ATOM 920 O O . ALA A 1 121 ? 9.876 -2.769 -13.590 1.00 74.69 121 ALA A O 1
ATOM 921 N N . GLU A 1 122 ? 8.103 -2.904 -14.960 1.00 74.00 122 GLU A N 1
ATOM 922 C CA . GLU A 1 122 ? 7.329 -3.796 -14.076 1.00 74.00 122 GLU A CA 1
ATOM 923 C C . GLU A 1 122 ? 8.086 -5.070 -13.667 1.00 74.00 122 GLU A C 1
ATOM 925 O O . GLU A 1 122 ? 8.091 -5.372 -12.474 1.00 74.00 122 GLU A O 1
ATOM 930 N N . PRO A 1 123 ? 8.806 -5.786 -14.561 1.00 74.25 123 PRO A N 1
ATOM 931 C CA . PRO A 1 123 ? 9.543 -6.987 -14.160 1.00 74.25 123 PRO A CA 1
ATOM 932 C C . PRO A 1 123 ? 10.651 -6.700 -13.137 1.00 74.25 123 PRO A C 1
ATOM 934 O O . PRO A 1 123 ? 10.889 -7.498 -12.227 1.00 74.25 123 PRO A O 1
ATOM 937 N N . TYR A 1 124 ? 11.313 -5.543 -13.256 1.00 75.88 124 TYR A N 1
ATOM 938 C CA . TYR A 1 124 ? 12.334 -5.106 -12.302 1.00 75.88 124 TYR A CA 1
ATOM 939 C C . TYR A 1 124 ? 11.711 -4.769 -10.948 1.00 75.88 124 TYR A C 1
ATOM 941 O O . TYR A 1 124 ? 12.174 -5.257 -9.919 1.00 75.88 124 TYR A O 1
ATOM 949 N N . ASN A 1 125 ? 10.636 -3.980 -10.952 1.00 73.25 125 ASN A N 1
ATOM 950 C CA . ASN A 1 125 ? 9.941 -3.574 -9.735 1.00 73.25 125 ASN A CA 1
ATOM 951 C C . ASN A 1 125 ? 9.337 -4.784 -9.002 1.00 73.25 125 ASN A C 1
ATOM 953 O O . ASN A 1 125 ? 9.468 -4.877 -7.782 1.00 73.25 125 ASN A O 1
ATOM 957 N N . ALA A 1 126 ? 8.771 -5.749 -9.732 1.00 71.69 126 ALA A N 1
ATOM 958 C CA . ALA A 1 126 ? 8.298 -7.019 -9.186 1.00 71.69 126 ALA A CA 1
ATOM 959 C C . ALA A 1 126 ? 9.432 -7.811 -8.534 1.00 71.69 126 ALA A C 1
ATOM 961 O O . ALA A 1 126 ? 9.339 -8.161 -7.361 1.00 71.69 126 ALA A O 1
ATOM 962 N N . THR A 1 127 ? 10.541 -8.017 -9.247 1.00 75.12 127 THR A N 1
ATOM 963 C CA . THR A 1 127 ? 11.680 -8.781 -8.716 1.00 75.12 127 THR A CA 1
ATOM 964 C C . THR A 1 127 ? 12.233 -8.154 -7.436 1.00 75.12 127 THR A C 1
ATOM 966 O O . THR A 1 127 ? 12.454 -8.863 -6.459 1.00 75.12 127 THR A O 1
ATOM 969 N N . LEU A 1 128 ? 12.415 -6.830 -7.404 1.00 73.38 128 LEU A N 1
ATOM 970 C CA . LEU A 1 128 ? 12.956 -6.121 -6.237 1.00 73.38 128 LEU A CA 1
ATOM 971 C C . LEU A 1 128 ? 12.009 -6.135 -5.032 1.00 73.38 128 LEU A C 1
ATOM 973 O O . LEU A 1 128 ? 12.466 -6.192 -3.894 1.00 73.38 128 LEU A O 1
ATOM 977 N N . SER A 1 129 ? 10.701 -6.125 -5.278 1.00 69.56 129 SER A N 1
ATOM 978 C CA . SER A 1 129 ? 9.687 -6.167 -4.218 1.00 69.56 129 SER A CA 1
ATOM 979 C C . SER A 1 129 ? 9.518 -7.561 -3.616 1.00 69.56 129 SER A C 1
ATOM 981 O O . SER A 1 129 ? 9.246 -7.694 -2.425 1.00 69.56 129 SER A O 1
ATOM 983 N N . VAL A 1 130 ? 9.680 -8.592 -4.450 1.00 67.88 130 VAL A N 1
ATOM 984 C CA . VAL A 1 130 ? 9.516 -10.010 -4.104 1.00 67.88 130 VAL A CA 1
ATOM 985 C C . VAL A 1 130 ? 10.801 -10.617 -3.537 1.00 67.88 130 VAL A C 1
ATOM 987 O O . VAL A 1 130 ? 10.744 -11.637 -2.861 1.00 67.88 130 VAL A O 1
ATOM 990 N N . HIS A 1 131 ? 11.968 -10.024 -3.797 1.00 68.00 131 HIS A N 1
ATOM 991 C CA . HIS A 1 131 ? 13.246 -10.634 -3.439 1.00 68.00 131 HIS A CA 1
ATOM 992 C C . HIS A 1 131 ? 13.318 -11.012 -1.937 1.00 68.00 131 HIS A C 1
ATOM 994 O O . HIS A 1 131 ? 13.093 -10.138 -1.089 1.00 68.00 131 HIS A O 1
ATOM 1000 N N . PRO A 1 132 ? 13.681 -12.273 -1.595 1.00 46.88 132 PRO A N 1
ATOM 1001 C CA . PRO A 1 132 ? 13.619 -12.796 -0.226 1.00 46.88 132 PRO A CA 1
ATOM 1002 C C . PRO A 1 132 ? 14.401 -11.966 0.790 1.00 46.88 132 PRO A C 1
ATOM 1004 O O . PRO A 1 132 ? 13.961 -11.800 1.912 1.00 46.88 132 PRO A O 1
ATOM 1007 N N . SER A 1 133 ? 15.526 -11.373 0.389 1.00 39.97 133 SER A N 1
ATOM 1008 C CA . SER A 1 133 ? 16.379 -10.625 1.315 1.00 39.97 133 SER A CA 1
ATOM 1009 C C . SER A 1 133 ? 15.917 -9.194 1.628 1.00 39.97 133 SER A C 1
ATOM 1011 O O . SER A 1 133 ? 16.671 -8.490 2.298 1.00 39.97 133 SER A O 1
ATOM 1013 N N . ILE A 1 134 ? 14.795 -8.696 1.073 1.00 49.34 134 ILE A N 1
ATOM 1014 C CA . ILE A 1 134 ? 14.495 -7.250 1.113 1.00 49.34 134 ILE A CA 1
ATOM 1015 C C . ILE A 1 134 ? 13.124 -6.846 1.687 1.00 49.34 134 ILE A C 1
ATOM 1017 O O . ILE A 1 134 ? 13.150 -5.912 2.483 1.00 49.34 134 ILE A O 1
ATOM 1021 N N . GLN A 1 135 ? 11.954 -7.453 1.420 1.00 63.03 135 GLN A N 1
ATOM 1022 C CA . GLN A 1 135 ? 10.715 -6.907 2.036 1.00 63.03 135 GLN A CA 1
ATOM 1023 C C . GLN A 1 135 ? 9.564 -7.888 2.310 1.00 63.03 135 GLN A C 1
ATOM 1025 O O . GLN A 1 135 ? 9.187 -7.997 3.468 1.00 63.03 135 GLN A O 1
ATOM 1030 N N . LEU A 1 136 ? 8.940 -8.527 1.313 1.00 62.16 136 LEU A N 1
ATOM 1031 C CA . LEU A 1 136 ? 7.588 -9.077 1.533 1.00 62.16 136 LEU A CA 1
ATOM 1032 C C . LEU A 1 136 ? 7.532 -10.533 1.997 1.00 62.16 136 LEU A C 1
ATOM 1034 O O . LEU A 1 136 ? 6.883 -10.795 2.998 1.00 62.16 136 LEU A O 1
ATOM 1038 N N . PHE A 1 137 ? 8.231 -11.465 1.342 1.00 63.84 137 PHE A N 1
ATOM 1039 C CA . PHE A 1 137 ? 8.121 -12.896 1.681 1.00 63.84 137 PHE A CA 1
ATOM 1040 C C . PHE A 1 137 ? 8.511 -13.239 3.125 1.00 63.84 137 PHE A C 1
ATOM 1042 O O . PHE A 1 137 ? 8.044 -14.237 3.660 1.00 63.84 137 PHE A O 1
ATOM 1049 N N . GLU A 1 138 ? 9.376 -12.438 3.747 1.00 70.44 138 GLU A N 1
ATOM 1050 C CA . GLU A 1 138 ? 9.780 -12.634 5.143 1.00 70.44 138 GLU A CA 1
ATOM 1051 C C . GLU A 1 138 ? 8.900 -11.864 6.143 1.00 70.44 138 GLU A C 1
ATOM 1053 O O . GLU A 1 138 ? 8.998 -12.113 7.342 1.00 70.44 138 GLU A O 1
ATOM 1058 N N . LYS A 1 139 ? 8.069 -10.917 5.679 1.00 77.75 139 LYS A N 1
ATOM 1059 C CA . LYS A 1 139 ? 7.266 -10.029 6.540 1.00 77.75 139 LYS A CA 1
ATOM 1060 C C . LYS A 1 139 ? 5.757 -10.232 6.418 1.00 77.75 139 LYS A C 1
ATOM 1062 O O . LYS A 1 139 ? 5.040 -9.715 7.269 1.00 77.75 139 LYS A O 1
ATOM 1067 N N . THR A 1 140 ? 5.271 -10.912 5.380 1.00 79.38 140 THR A N 1
ATOM 1068 C CA . THR A 1 140 ? 3.847 -11.213 5.216 1.00 79.38 140 THR A CA 1
ATOM 1069 C C . THR A 1 140 ? 3.531 -12.636 5.652 1.00 79.38 140 THR A C 1
ATOM 1071 O O . THR A 1 140 ? 4.217 -13.582 5.273 1.00 79.38 140 THR A O 1
ATOM 1074 N N . ASP A 1 141 ? 2.467 -12.787 6.442 1.00 86.88 141 ASP A N 1
ATOM 1075 C CA . ASP A 1 141 ? 1.941 -14.103 6.818 1.00 86.88 141 ASP A CA 1
ATOM 1076 C C . ASP A 1 141 ? 1.195 -14.760 5.645 1.00 86.88 141 ASP A C 1
ATOM 1078 O O . ASP A 1 141 ? 1.271 -15.971 5.439 1.00 86.88 141 ASP A O 1
ATOM 1082 N N . GLU A 1 142 ? 0.498 -13.948 4.846 1.00 83.19 142 GLU A N 1
ATOM 1083 C CA . GLU A 1 142 ? -0.246 -14.369 3.662 1.00 83.19 142 GLU A CA 1
ATOM 1084 C C . GLU A 1 142 ? -0.178 -13.281 2.579 1.00 83.19 142 GLU A C 1
ATOM 1086 O O . GLU A 1 142 ? -0.024 -12.091 2.861 1.00 83.19 142 GLU A O 1
ATOM 1091 N N . THR A 1 143 ? -0.231 -13.670 1.306 1.00 80.38 143 THR A N 1
ATOM 1092 C CA . THR A 1 143 ? -0.227 -12.723 0.185 1.00 80.38 143 THR A CA 1
ATOM 1093 C C . THR A 1 143 ? -1.134 -13.230 -0.921 1.00 80.38 143 THR A C 1
ATOM 1095 O O . THR A 1 143 ? -0.890 -14.285 -1.506 1.00 80.38 143 THR A O 1
ATOM 1098 N N . TYR A 1 144 ? -2.167 -12.447 -1.225 1.00 81.31 144 TYR A N 1
ATOM 1099 C CA . TYR A 1 144 ? -3.075 -12.699 -2.335 1.00 81.31 144 TYR A CA 1
ATOM 1100 C C . TYR A 1 144 ? -2.543 -12.027 -3.597 1.00 81.31 144 TYR A C 1
ATOM 1102 O O . TYR A 1 144 ? -2.291 -10.824 -3.627 1.00 81.31 144 TYR A O 1
ATOM 1110 N N . CYS A 1 145 ? -2.354 -12.823 -4.643 1.00 76.69 145 CYS A N 1
ATOM 1111 C CA . CYS A 1 145 ? -1.817 -12.366 -5.915 1.00 76.69 145 CYS A CA 1
ATOM 1112 C C . CYS A 1 145 ? -2.911 -12.323 -6.971 1.00 76.69 145 CYS A C 1
ATOM 1114 O O . CYS A 1 145 ? -3.470 -13.361 -7.323 1.00 76.69 145 CYS A O 1
ATOM 1116 N N . ILE A 1 146 ? -3.192 -11.123 -7.478 1.00 77.44 146 ILE A N 1
ATOM 1117 C CA . ILE A 1 146 ? -4.250 -10.884 -8.460 1.00 77.44 146 ILE A CA 1
ATOM 1118 C C . ILE A 1 146 ? -3.594 -10.567 -9.799 1.00 77.44 146 ILE A C 1
ATOM 1120 O O . ILE A 1 146 ? -2.864 -9.590 -9.924 1.00 77.44 146 ILE A O 1
ATOM 1124 N N . ASP A 1 147 ? -3.834 -11.400 -10.806 1.00 77.38 147 ASP A N 1
ATOM 1125 C CA . ASP A 1 147 ? -3.329 -11.169 -12.158 1.00 77.38 147 ASP A CA 1
ATOM 1126 C C . ASP A 1 147 ? -4.389 -10.463 -13.008 1.00 77.38 147 ASP A C 1
ATOM 1128 O O . ASP A 1 147 ? -5.484 -10.987 -13.215 1.00 77.38 147 ASP A O 1
ATOM 1132 N N . ASN A 1 148 ? -4.044 -9.283 -13.525 1.00 74.81 148 ASN A N 1
ATOM 1133 C CA . ASN A 1 148 ? -4.894 -8.541 -14.449 1.00 74.81 148 ASN A CA 1
ATOM 1134 C C . ASN A 1 148 ? -5.268 -9.366 -15.678 1.00 74.81 148 ASN A C 1
ATOM 1136 O O . ASN A 1 148 ? -6.412 -9.299 -16.105 1.00 74.81 148 ASN A O 1
ATOM 1140 N N . GLU A 1 149 ? -4.333 -10.121 -16.262 1.00 76.12 149 GLU A N 1
ATOM 1141 C CA . GLU A 1 149 ? -4.623 -10.922 -17.457 1.00 76.12 149 GLU A CA 1
A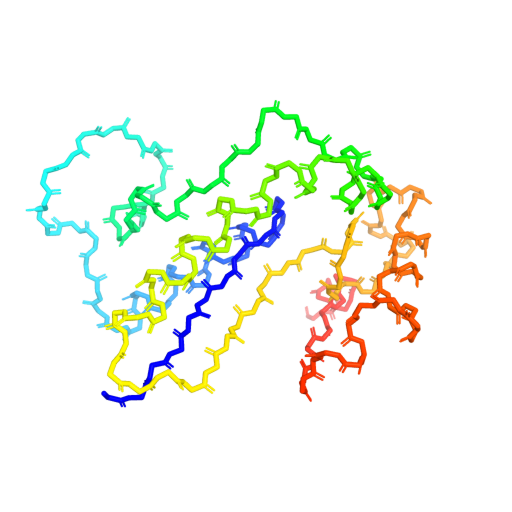TOM 1142 C C . GLU A 1 149 ? -5.663 -11.991 -17.153 1.00 76.12 149 GLU A C 1
ATOM 1144 O O . GLU A 1 149 ? -6.645 -12.106 -17.881 1.00 76.12 149 GLU A O 1
ATOM 1149 N N . ALA A 1 150 ? -5.505 -12.684 -16.025 1.00 78.69 150 ALA A N 1
ATOM 1150 C CA . ALA A 1 150 ? -6.492 -13.647 -15.569 1.00 78.69 150 ALA A CA 1
ATOM 1151 C C . ALA A 1 150 ? -7.864 -12.993 -15.359 1.00 78.69 150 ALA A C 1
ATOM 1153 O O . ALA A 1 150 ? -8.861 -13.594 -15.734 1.00 78.69 150 ALA A O 1
ATOM 1154 N N . LEU A 1 151 ? -7.931 -11.764 -14.827 1.00 79.31 151 LEU A N 1
ATOM 1155 C CA . LEU A 1 151 ? -9.196 -11.034 -14.674 1.00 79.31 151 LEU A CA 1
ATOM 1156 C C . LEU A 1 151 ? -9.883 -10.703 -16.010 1.00 79.31 151 LEU A C 1
ATOM 1158 O O . LEU A 1 151 ? -11.109 -10.633 -16.042 1.00 79.31 151 LEU A O 1
ATOM 1162 N N . TYR A 1 152 ? -9.132 -10.494 -17.098 1.00 76.44 152 TYR A N 1
ATOM 1163 C CA . TYR A 1 152 ? -9.718 -10.266 -18.429 1.00 76.44 152 TYR A CA 1
ATOM 1164 C C . TYR A 1 152 ? -10.306 -11.535 -19.056 1.00 76.44 152 TYR A C 1
ATOM 1166 O O . TYR A 1 152 ? -11.169 -11.423 -19.926 1.00 76.44 152 TYR A O 1
ATOM 1174 N N . ASP A 1 153 ? -9.844 -12.711 -18.630 1.00 79.00 153 ASP A N 1
ATOM 1175 C CA . ASP A 1 153 ? -10.236 -14.011 -19.183 1.00 79.00 153 ASP A CA 1
ATOM 1176 C C . ASP A 1 153 ? -11.389 -14.693 -18.401 1.00 79.00 153 ASP A C 1
ATOM 1178 O O . ASP A 1 153 ? -11.753 -15.827 -18.731 1.00 79.00 153 ASP A O 1
ATOM 1182 N N . ILE A 1 154 ? -11.958 -14.031 -17.379 1.00 81.62 154 ILE A N 1
ATOM 1183 C CA . ILE A 1 154 ? -13.106 -14.518 -16.575 1.00 81.62 154 ILE A CA 1
ATOM 1184 C C . ILE A 1 154 ? -14.442 -14.341 -17.307 1.00 81.62 154 ILE A C 1
ATOM 1186 O O . ILE A 1 154 ? -14.660 -13.281 -17.938 1.00 81.62 154 ILE A O 1
#

Organism: Myodes glareolus (NCBI:txid447135)

Secondary structure (DSSP, 8-state):
--EEEEEEESHHHHHHHHHHHHHHHHHTT--TTS------S---TTGGGS-GGG----SS--TT-HHHIIIIIHHHHHHHHHHHHHHHHHT-SSEEEEEEEE-TTSSSS----TTT-S-TTHHHHHHHHH-TTTSSTTT-S------HHHHHT-

Radius of gyration: 17.07 Å; chains: 1; bounding box: 42×35×45 Å

pLDDT: mean 74.39, std 14.7, range [32.81, 94.19]

Foldseek 3Di:
DEDEAEAADDDVSVVVVLVVCVVVCVVVVPQLPPDDDDDDPDDDNNPSVDDPLQDFDFPDDCVLPQCCCPPPRVVVRVVSNVVSVVVVVVVDPHYDYYHYGYDQSAADAADQDPVPHPDPCSVVNVCQRPPPVHDDPVPDPDGDHDYPVVVVVD

=== Feature glossary ===
Reading guide. The protein is described through the following features:

Foldseek 3Di. A 3Di character summarizes, for each residue, the relative orientation of the Cα frame of its nearest spatial neighbor. Because it encodes fold topology rather than chemistry, 3Di alignments detect remote structural similarity that sequence alignment misses.

Contact-map, Ramachandran, and PAE plots. Plot images: a contact map (which residues are close in 3D, as an N×N binary image), a Ramachandran scatter (backbone torsion angles, revealing secondary-structure composition at a glance), and — for AlphaFold structures — a PAE heatmap (pairwise prediction confidence).

Radius of gyration, Cα contacts, bounding box. Radius of gyration (Rg) is the root-mean-square distance of Cα atoms from their centroid — a single number for overall siz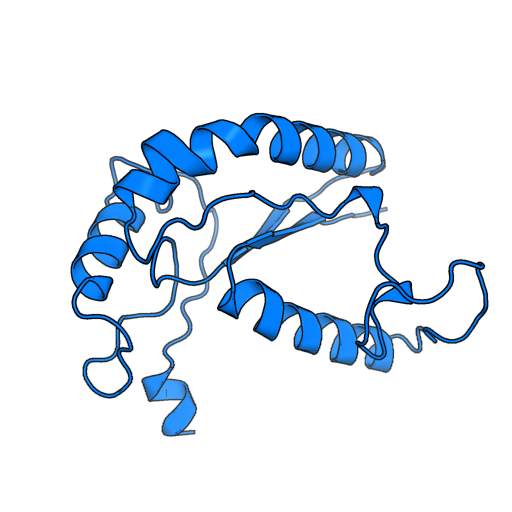e and compactness. A globular domain of N residues has Rg ≈ 2.2·N^0.38 Å; an extended or disordered chain has a much larger Rg. The Cα contact count is the number of residue pairs whose Cα atoms are within 8 Å and are more than four positions apart in sequence — a standard proxy for tertiary packing density. The bounding box is the smallest axis-aligned box enclosing all Cα atoms.

Secondary structure (8-state, DSSP). Eight-state secondary structure (DSSP): H is the canonical α-helix, G the tighter 3₁₀-helix, I the wider π-helix; E/B are β-structure, T and S are turns and bends, and '-' is everything else. DSSP derives these from the pattern of main-chain N–H···O=C hydrogen bonds, not from the sequence.

B-factor. B-factor (Debye–Waller factor) reflects atomic displacement in the crystal lattice. It is an experimental observable (units Å²), not a prediction; low values mean the atom is pinned down, high values mean it moves or is heterogeneous across the crystal.

pLDDT. pLDDT is the predicted lDDT-Cα score: AlphaFold's confidence that the local environment of each residue (all inter-atomic distances within 15 Å) is correctly placed. It is a per-residue number between 0 and 100, with higher meaning more reliable.

Nearest PDB structures. Nearest PDB neighbors are the top structural matches found by Foldseek when searching this structure against the entire Protein Data Bank. Each hit reports a TM-score (0 to 1; >0.5 almost always implies the same fold) and an E-value. These are *structural* homologs — they may share no detectable sequence similarity.

Solvent-accessible surface area. Accessible surface area quantifies burial. A residue with SASA near zero is packed into the hydrophobic core; one with SASA >100 Å² sits on the surface. Computed here via the Shrake–Rupley numerical algorithm with a 1.4 Å probe.

Rendered structure images. Structure images are PyMOL renders from six orthogonal camera directions. Cartoon representation draws helices as coils and strands as arrows; sticks shows the backbone as bonds; surface shows the solvent-excluded envelope. Rainbow coloring maps sequence position to hue (blue→red, N→C); chain coloring assigns a distinct color per polypeptide.

Backbone torsions (φ/ψ). φ (phi) and ψ (psi) are the two rotatable backbone dihedrals per residue: φ is the C(i-1)–N–Cα–C torsion, ψ is the N–Cα–C–N(i+1) torsion, both in degrees on (−180°, 180°]. α-helical residues cluster near (−60°, −45°); β-strand residues near (−120°, +130°). A Ramachandran plot is simply a scatter of (φ, ψ) for every residue.

Predicted aligned error. Predicted Aligned Error (PAE) is an AlphaFold confidence matrix: entry (i, j) is the expected error in the position of residue j, in ångströms, when the prediction is superimposed on the true structure at residue i. Low PAE within a block of residues means that block is internally rigid and well-predicted; high PAE between two blocks means their relative placement is uncertain even if each block individually is confident.

mmCIF coordinates. Structure coordinates are given as an mmCIF _atom_site loop: one row per atom with element, residue name, chain id, sequence number, and x/y/z position in Å. Only the four main-chain atoms per residue are included here; side chains are omitted to keep the record compact.

InterPro / GO / CATH / organism. Database cross-references. InterPro integrates a dozen domain/family signature databases into unified entries with residue-range hits. GO terms attach function/process/location labels with evidence codes. CATH codes position the fold in a four-level structural taxonomy. Organism is the NCBI-taxonomy species name.

Secondary structure (3-state, P-SEA). SS3 is a coarse helix/strand/coil call (letters a/b/c) made by the P-SEA algorithm from inter-Cα distances and dihedrals. It is less detailed than DSSP but needs only Cα positions.

Sequence. Sequence gives the chain of amino acids in standard one-letter code (A=alanine, C=cysteine, …, Y=tyrosine), read N→C. It is the only feature that is directly encoded by the gene; all structural features are derived from the folded form of this sequence.